Protein AF-A0A5E5QQD1-F1 (afdb_monomer_lite)

Structure (mmCIF, N/CA/C/O backbone):
data_AF-A0A5E5QQD1-F1
#
_entry.id   AF-A0A5E5QQD1-F1
#
loop_
_atom_site.group_PDB
_atom_site.id
_atom_site.type_symbol
_atom_site.label_atom_id
_atom_site.label_alt_id
_atom_site.label_comp_id
_atom_site.label_asym_id
_atom_site.label_entity_id
_atom_site.label_seq_id
_atom_site.pdbx_PDB_ins_code
_atom_site.Cartn_x
_atom_site.Cartn_y
_atom_site.Cartn_z
_atom_site.occupancy
_atom_site.B_iso_or_equiv
_atom_site.auth_seq_id
_atom_site.auth_comp_id
_atom_site.auth_asym_id
_atom_site.auth_atom_id
_atom_site.pdbx_PDB_model_num
ATOM 1 N N . MET A 1 1 ? -0.942 -12.079 -10.782 1.00 79.69 1 MET A N 1
ATOM 2 C CA . MET A 1 1 ? 0.016 -13.025 -10.153 1.00 79.69 1 MET A CA 1
ATOM 3 C C . MET A 1 1 ? 0.981 -12.371 -9.160 1.00 79.69 1 MET A C 1
ATOM 5 O O . MET A 1 1 ? 1.017 -12.839 -8.030 1.00 79.69 1 MET A O 1
ATOM 9 N N . ILE A 1 2 ? 1.776 -11.346 -9.516 1.00 92.81 2 ILE A N 1
ATOM 10 C CA . ILE A 1 2 ? 2.710 -10.728 -8.543 1.00 92.81 2 ILE A CA 1
ATOM 11 C C . ILE A 1 2 ? 2.020 -9.771 -7.566 1.00 92.81 2 ILE A C 1
ATOM 13 O O . ILE A 1 2 ? 2.219 -9.903 -6.362 1.00 92.81 2 ILE A O 1
ATOM 17 N N . ASN A 1 3 ? 1.137 -8.902 -8.066 1.00 96.19 3 ASN A N 1
ATOM 18 C CA . ASN A 1 3 ? 0.352 -7.999 -7.221 1.00 96.19 3 ASN A CA 1
ATOM 19 C C . ASN A 1 3 ? -0.504 -8.804 -6.237 1.00 96.19 3 ASN A C 1
ATOM 21 O O . ASN A 1 3 ? -0.458 -8.542 -5.047 1.00 96.19 3 ASN A O 1
ATOM 25 N N . ASP A 1 4 ? -1.183 -9.863 -6.690 1.00 97.19 4 ASP A N 1
ATOM 26 C CA . ASP A 1 4 ? -2.010 -10.711 -5.815 1.00 97.19 4 ASP A CA 1
ATOM 27 C C . ASP A 1 4 ? -1.206 -11.354 -4.678 1.00 97.19 4 ASP A C 1
ATOM 29 O O . ASP A 1 4 ? -1.657 -11.372 -3.536 1.00 97.19 4 ASP A O 1
ATOM 33 N N . LYS A 1 5 ? 0.006 -11.854 -4.961 1.00 96.75 5 LYS A N 1
ATOM 34 C CA . LYS A 1 5 ? 0.890 -12.426 -3.932 1.00 96.75 5 LYS A CA 1
ATOM 35 C C . LYS A 1 5 ? 1.365 -11.361 -2.945 1.00 96.75 5 LYS A C 1
ATOM 37 O O . LYS A 1 5 ? 1.316 -11.599 -1.741 1.00 96.75 5 LYS A O 1
ATOM 42 N N . ALA A 1 6 ? 1.788 -10.201 -3.445 1.00 96.62 6 ALA A N 1
ATOM 43 C CA . ALA A 1 6 ? 2.222 -9.084 -2.611 1.00 96.62 6 ALA A CA 1
ATOM 44 C C . ALA A 1 6 ? 1.075 -8.573 -1.722 1.00 96.62 6 ALA A C 1
ATOM 46 O O . ALA A 1 6 ? 1.254 -8.404 -0.518 1.00 96.62 6 ALA A O 1
ATOM 47 N N . ASN A 1 7 ? -0.122 -8.431 -2.294 1.00 97.62 7 ASN A N 1
ATOM 48 C CA . ASN A 1 7 ? -1.344 -8.048 -1.594 1.00 97.62 7 ASN A CA 1
ATOM 49 C C . ASN A 1 7 ? -1.754 -9.083 -0.549 1.00 97.62 7 ASN A C 1
ATOM 51 O O . ASN A 1 7 ? -2.090 -8.716 0.574 1.00 97.62 7 ASN A O 1
ATOM 55 N N . LYS A 1 8 ? -1.686 -10.378 -0.874 1.00 97.38 8 LYS A N 1
ATOM 56 C CA . LYS A 1 8 ? -1.980 -11.440 0.092 1.00 97.38 8 LYS A CA 1
ATOM 57 C C . LYS A 1 8 ? -1.014 -11.403 1.273 1.00 97.38 8 LYS A C 1
ATOM 59 O O . LYS A 1 8 ? -1.466 -11.544 2.398 1.00 97.38 8 LYS A O 1
ATOM 64 N N . LEU A 1 9 ? 0.280 -11.197 1.024 1.00 96.25 9 LEU A N 1
ATOM 65 C CA . LEU A 1 9 ? 1.293 -11.106 2.076 1.00 96.25 9 LEU A CA 1
ATOM 66 C C . LEU A 1 9 ? 1.083 -9.873 2.962 1.00 96.25 9 LEU A C 1
ATOM 68 O O . LEU A 1 9 ? 1.003 -10.000 4.177 1.00 96.25 9 LEU A O 1
ATOM 72 N N . VAL A 1 10 ? 0.981 -8.678 2.376 1.00 95.94 10 VAL A N 1
ATOM 73 C CA . VAL A 1 10 ? 0.926 -7.433 3.163 1.00 95.94 10 VAL A CA 1
ATOM 74 C C . 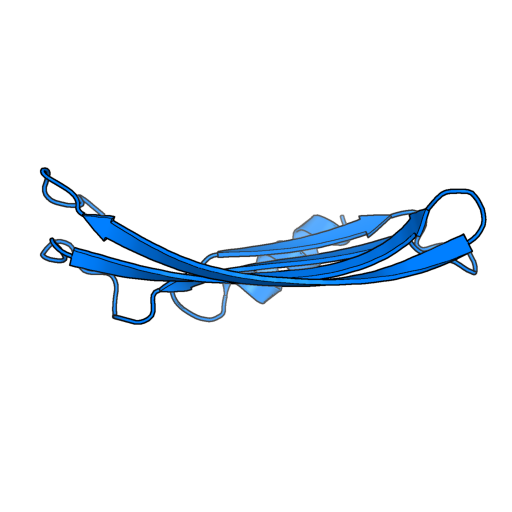VAL A 1 10 ? -0.334 -7.345 4.028 1.00 95.94 10 VAL A C 1
ATOM 76 O O . VAL A 1 10 ? -0.282 -6.795 5.122 1.00 95.94 10 VAL A O 1
ATOM 79 N N . ASN A 1 11 ? -1.449 -7.932 3.583 1.00 95.56 11 ASN A N 1
ATOM 80 C CA . ASN A 1 11 ? -2.702 -7.954 4.343 1.00 95.56 11 ASN A CA 1
ATOM 81 C C . ASN A 1 11 ? -2.755 -9.061 5.415 1.00 95.56 11 ASN A C 1
ATOM 83 O O . ASN A 1 11 ? -3.783 -9.223 6.063 1.00 95.56 11 ASN A O 1
ATOM 87 N N . GLN A 1 12 ? -1.671 -9.814 5.634 1.00 95.81 12 GLN A N 1
ATOM 88 C CA . GLN A 1 12 ? -1.528 -10.665 6.825 1.00 95.81 12 GLN A CA 1
ATOM 89 C C . GLN A 1 12 ? -1.093 -9.868 8.063 1.00 95.81 12 GLN A C 1
ATOM 91 O O . GLN A 1 12 ? -1.124 -10.401 9.172 1.00 95.81 12 GLN A O 1
ATOM 96 N N . PHE A 1 13 ? -0.673 -8.611 7.889 1.00 89.88 13 PHE A N 1
ATOM 97 C CA . PHE A 1 13 ? -0.134 -7.777 8.957 1.00 89.88 13 PHE A CA 1
ATOM 98 C C . PHE A 1 13 ? -1.112 -6.671 9.354 1.00 89.88 13 PHE A C 1
ATOM 100 O O . PHE A 1 13 ? -1.494 -5.836 8.536 1.00 89.88 13 PHE A O 1
ATOM 107 N N . GLY A 1 14 ? -1.436 -6.619 10.647 1.00 86.12 14 GLY A N 1
ATOM 108 C CA . GLY A 1 14 ? -2.340 -5.616 11.205 1.00 86.12 14 GLY A CA 1
ATOM 109 C C . GLY A 1 14 ? -3.804 -5.832 10.812 1.00 86.12 14 GLY A C 1
ATOM 110 O O . GLY A 1 14 ? -4.148 -6.748 10.073 1.00 86.12 14 GLY A O 1
ATOM 111 N N . SER A 1 15 ? -4.680 -4.987 11.350 1.00 87.31 15 SER A N 1
ATOM 112 C CA . SER A 1 15 ? -6.120 -4.988 11.048 1.00 87.31 15 SER A CA 1
ATOM 113 C C . SER A 1 15 ? -6.504 -4.002 9.941 1.00 87.31 15 SER A C 1
ATOM 115 O O . SER A 1 15 ? -7.681 -3.872 9.613 1.00 87.31 15 SER A O 1
ATOM 117 N N . GLY A 1 16 ? -5.532 -3.261 9.405 1.00 89.25 16 GLY A N 1
ATOM 118 C CA . GLY A 1 16 ? -5.737 -2.368 8.274 1.00 89.25 16 GLY A CA 1
ATOM 119 C C . GLY A 1 16 ? -5.658 -3.085 6.934 1.00 89.25 16 GLY A C 1
ATOM 120 O O . GLY A 1 16 ? -5.546 -4.306 6.846 1.00 89.25 16 GLY A O 1
ATOM 121 N N . ARG A 1 17 ? -5.702 -2.294 5.865 1.00 94.25 17 ARG A N 1
ATOM 122 C CA . ARG A 1 17 ? -5.654 -2.787 4.491 1.00 94.25 17 ARG A CA 1
ATOM 123 C C . ARG A 1 17 ? -4.558 -2.081 3.720 1.00 94.25 17 ARG A C 1
ATOM 125 O O . ARG A 1 17 ? -4.460 -0.855 3.739 1.00 94.25 17 ARG A O 1
ATOM 132 N N . SER A 1 18 ? -3.767 -2.863 3.005 1.00 96.69 18 SER A N 1
ATOM 133 C CA . SER A 1 18 ? -2.703 -2.371 2.141 1.00 96.69 18 SER A CA 1
ATOM 134 C C . SER A 1 18 ? -2.866 -2.911 0.727 1.00 96.69 18 SER A C 1
ATOM 136 O O . SER A 1 18 ? -3.336 -4.028 0.517 1.00 96.69 18 SER A O 1
ATOM 138 N N . GLU A 1 19 ? -2.457 -2.109 -0.244 1.00 98.12 19 GLU A N 1
ATOM 139 C CA . GLU A 1 19 ? -2.458 -2.451 -1.655 1.00 98.12 19 GLU A CA 1
ATOM 140 C C . GLU A 1 19 ? -1.085 -2.161 -2.258 1.00 98.12 19 GLU A C 1
ATOM 142 O O . GLU A 1 19 ? -0.586 -1.037 -2.206 1.00 98.12 19 GLU A O 1
ATOM 147 N N . ILE A 1 20 ? -0.482 -3.190 -2.838 1.00 98.00 20 ILE A N 1
ATOM 148 C CA . ILE A 1 20 ? 0.752 -3.143 -3.604 1.00 98.00 20 ILE A CA 1
ATOM 149 C C . ILE A 1 20 ? 0.388 -3.350 -5.071 1.00 98.00 20 ILE A C 1
ATOM 151 O O . ILE A 1 20 ? -0.240 -4.344 -5.446 1.00 98.00 20 ILE A O 1
ATOM 155 N N . SER A 1 21 ? 0.828 -2.416 -5.903 1.00 97.75 21 SER A N 1
ATOM 156 C CA . SER A 1 21 ? 0.698 -2.483 -7.354 1.00 97.75 21 SER A CA 1
ATOM 157 C C . SER A 1 21 ? 2.067 -2.346 -7.992 1.00 97.75 21 SER A C 1
ATOM 159 O O . SER A 1 21 ? 2.791 -1.399 -7.701 1.00 97.75 21 SER A O 1
ATOM 161 N N . ILE A 1 22 ? 2.416 -3.283 -8.869 1.00 96.56 22 ILE A N 1
ATOM 162 C CA . ILE A 1 22 ? 3.639 -3.273 -9.670 1.00 96.56 22 ILE A CA 1
ATOM 163 C C . ILE A 1 22 ? 3.236 -3.475 -11.132 1.00 96.56 22 ILE A C 1
ATOM 165 O O . ILE A 1 22 ? 2.507 -4.412 -11.466 1.00 96.56 22 ILE A O 1
ATOM 169 N N . HIS A 1 23 ? 3.731 -2.598 -11.999 1.00 94.81 23 HIS A N 1
ATOM 170 C CA . HIS A 1 23 ? 3.506 -2.609 -13.440 1.00 94.81 23 HIS A CA 1
ATOM 171 C C . HIS A 1 23 ? 4.846 -2.567 -14.176 1.00 94.81 23 HIS A C 1
ATOM 173 O O . HIS A 1 23 ? 5.831 -2.031 -13.667 1.00 94.81 23 HIS A O 1
ATOM 179 N N . ASN A 1 24 ? 4.878 -3.133 -15.385 1.00 92.81 24 ASN A N 1
ATOM 180 C CA . ASN A 1 24 ? 6.070 -3.184 -16.238 1.00 92.81 24 ASN A CA 1
ATOM 181 C C . ASN A 1 24 ? 7.299 -3.792 -15.539 1.00 92.81 24 ASN A C 1
ATOM 183 O O . ASN A 1 24 ? 8.412 -3.322 -15.716 1.00 92.81 24 ASN A O 1
ATOM 187 N N . ILE A 1 25 ? 7.117 -4.865 -14.761 1.00 91.19 25 ILE A N 1
ATOM 188 C CA . ILE A 1 25 ? 8.189 -5.450 -13.932 1.00 91.19 25 ILE A CA 1
ATOM 189 C C . ILE A 1 25 ? 9.410 -5.959 -14.720 1.00 91.19 25 ILE A C 1
ATOM 191 O O . ILE A 1 25 ? 10.481 -6.123 -14.153 1.00 91.19 25 ILE A O 1
ATOM 195 N N . LYS A 1 26 ? 9.247 -6.236 -16.018 1.00 93.12 26 LYS A N 1
ATOM 196 C CA . LYS A 1 26 ? 10.343 -6.650 -16.909 1.00 93.12 26 LYS A CA 1
ATOM 197 C C . LYS A 1 26 ? 11.080 -5.468 -17.555 1.00 93.12 26 LYS A C 1
ATOM 199 O O . LYS A 1 26 ? 12.052 -5.695 -18.261 1.00 93.12 26 LYS A O 1
ATOM 204 N N . SER A 1 27 ? 10.586 -4.243 -17.372 1.00 89.88 27 SER A N 1
ATOM 205 C CA . SER A 1 27 ? 11.252 -3.017 -17.814 1.00 89.88 27 SER A CA 1
ATOM 206 C C . SER A 1 27 ? 12.381 -2.660 -16.849 1.00 89.88 27 SER A C 1
ATOM 208 O O . SER A 1 27 ? 12.289 -2.958 -15.660 1.00 89.88 27 SER A O 1
ATOM 210 N N . GLU A 1 28 ? 13.394 -1.946 -17.336 1.00 90.38 28 GLU A N 1
ATOM 211 C CA . GLU A 1 28 ? 14.402 -1.294 -16.488 1.00 90.38 28 GLU A CA 1
ATOM 212 C C . GLU A 1 28 ? 13.774 -0.230 -15.565 1.00 90.38 28 GLU A C 1
ATOM 214 O O . GLU A 1 28 ? 14.317 0.076 -14.507 1.00 90.38 28 GLU A O 1
ATOM 219 N N . ASN A 1 29 ? 12.585 0.278 -15.925 1.00 90.62 29 ASN A N 1
ATOM 220 C CA . ASN A 1 29 ? 11.848 1.308 -15.190 1.00 90.62 29 ASN A CA 1
ATOM 221 C C . ASN A 1 29 ? 10.434 0.838 -14.789 1.00 90.62 29 ASN A C 1
ATOM 223 O O . ASN A 1 29 ? 9.438 1.275 -15.377 1.00 90.62 29 ASN A O 1
ATOM 227 N N . PRO A 1 30 ? 10.294 -0.051 -13.790 1.00 93.62 30 PRO A N 1
ATOM 228 C CA . PRO A 1 30 ? 8.986 -0.476 -13.310 1.00 93.62 30 PRO A CA 1
ATOM 229 C C . PRO A 1 30 ? 8.262 0.654 -12.564 1.00 93.62 30 PRO A C 1
ATOM 231 O O . PRO A 1 30 ? 8.859 1.460 -11.838 1.00 93.62 30 PRO A O 1
ATOM 234 N N . THR A 1 31 ? 6.938 0.679 -12.704 1.00 96.50 31 THR A N 1
ATOM 235 C CA . THR A 1 31 ? 6.063 1.554 -11.913 1.00 96.50 31 THR A CA 1
ATOM 236 C C . THR A 1 31 ? 5.527 0.768 -10.729 1.00 96.50 31 THR A C 1
ATOM 238 O O . THR A 1 31 ? 5.023 -0.343 -10.901 1.00 96.50 31 THR A O 1
ATOM 241 N N . TYR A 1 32 ? 5.620 1.333 -9.530 1.00 97.00 32 TYR A N 1
ATOM 242 C CA . TYR A 1 32 ? 5.141 0.695 -8.313 1.00 97.00 32 TYR A CA 1
ATOM 243 C C . TYR A 1 32 ? 4.421 1.670 -7.392 1.00 97.00 32 TYR A C 1
ATOM 245 O O . TYR A 1 32 ? 4.717 2.863 -7.348 1.00 97.00 32 TYR A O 1
ATOM 253 N N . SER A 1 33 ? 3.502 1.143 -6.595 1.00 98.12 33 SER A N 1
ATOM 254 C CA . SER A 1 33 ? 2.900 1.877 -5.493 1.00 98.12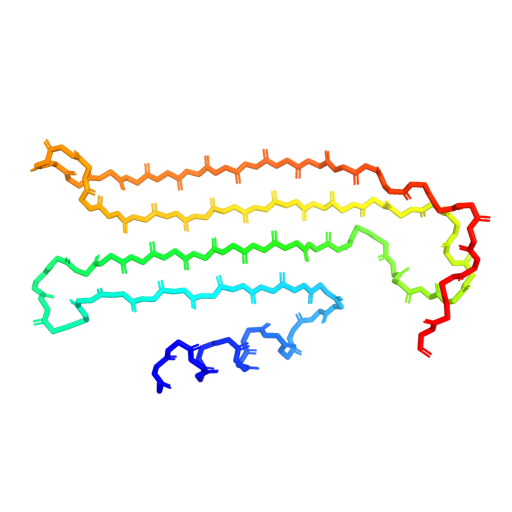 33 SER A CA 1
ATOM 255 C C . SER A 1 33 ? 2.538 0.959 -4.340 1.00 98.12 33 SER A C 1
ATOM 257 O O . SER A 1 33 ? 2.123 -0.180 -4.550 1.00 98.12 33 SER A O 1
ATOM 259 N N . ILE A 1 34 ? 2.629 1.503 -3.135 1.00 98.0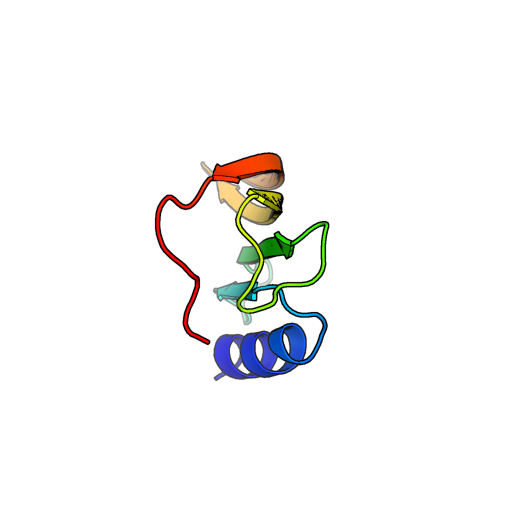0 34 ILE A N 1
ATOM 260 C CA . ILE A 1 34 ? 2.091 0.935 -1.907 1.00 98.00 34 ILE A CA 1
ATOM 261 C C . ILE A 1 34 ? 1.108 1.959 -1.359 1.00 98.00 34 ILE A C 1
ATOM 263 O O . ILE A 1 34 ? 1.490 3.098 -1.099 1.00 98.00 34 ILE A O 1
ATOM 267 N N . LYS A 1 35 ? -0.148 1.565 -1.187 1.00 97.94 35 LYS A N 1
ATOM 268 C CA . LYS A 1 35 ? -1.178 2.340 -0.496 1.00 97.94 35 LYS A CA 1
ATOM 269 C C . LYS A 1 35 ? -1.578 1.587 0.761 1.00 97.94 35 LYS A C 1
ATOM 271 O O . LYS A 1 35 ? -1.680 0.366 0.737 1.00 97.94 35 LYS A O 1
ATOM 276 N N . THR A 1 36 ? -1.805 2.289 1.858 1.00 96.12 36 THR A N 1
ATOM 277 C CA . THR A 1 36 ? -2.217 1.681 3.118 1.00 96.12 36 THR A CA 1
ATOM 278 C C . THR A 1 36 ? -3.250 2.538 3.826 1.00 96.12 36 THR A C 1
ATOM 280 O O . THR A 1 36 ? -3.192 3.766 3.765 1.00 96.12 36 THR A O 1
ATOM 283 N N . ILE A 1 37 ? -4.194 1.876 4.485 1.00 94.25 37 ILE A N 1
ATOM 284 C CA . ILE A 1 37 ? -5.140 2.460 5.428 1.00 94.25 37 ILE A CA 1
ATOM 285 C C . ILE A 1 37 ? -5.035 1.620 6.695 1.00 94.25 37 ILE A C 1
ATOM 287 O O . ILE A 1 37 ? -5.357 0.432 6.686 1.00 94.25 37 ILE A O 1
ATOM 291 N N . GLN A 1 38 ? -4.555 2.228 7.773 1.00 92.62 38 GLN A N 1
ATOM 292 C CA . GLN A 1 38 ? -4.305 1.563 9.045 1.00 92.62 38 GLN A CA 1
ATOM 293 C C . GLN A 1 38 ? -5.123 2.236 10.144 1.00 92.62 38 GLN A C 1
ATOM 295 O O . GLN A 1 38 ? -5.050 3.459 10.289 1.00 92.62 38 GLN A O 1
ATOM 300 N N . PRO A 1 39 ? -5.912 1.481 10.920 1.00 91.00 39 PRO A N 1
ATOM 301 C CA . PRO A 1 39 ? -6.608 2.047 12.060 1.00 91.00 39 PRO A CA 1
ATOM 302 C C . PRO A 1 39 ? -5.591 2.381 13.164 1.00 91.00 39 PRO A C 1
ATOM 304 O O . PRO A 1 39 ? -4.661 1.617 13.423 1.00 91.00 39 PRO A O 1
ATOM 307 N N . LEU A 1 40 ?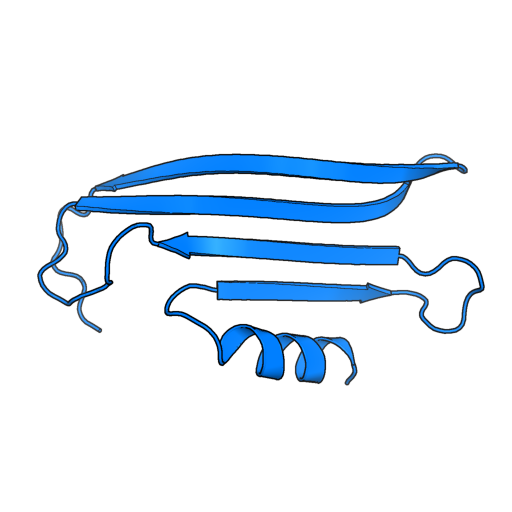 -5.747 3.539 13.805 1.00 87.81 40 LEU A N 1
ATOM 308 C CA . LEU A 1 40 ? -4.900 3.975 14.925 1.00 87.81 40 LEU A CA 1
ATOM 309 C C . LEU A 1 40 ? -5.323 3.344 16.258 1.00 87.81 40 LEU A C 1
ATOM 311 O O . LEU A 1 40 ? -4.575 3.375 17.233 1.00 87.81 40 LEU A O 1
ATOM 315 N N . SER A 1 41 ? -6.521 2.769 16.297 1.00 82.06 41 SER A N 1
ATOM 316 C CA . SER A 1 41 ? -7.069 1.998 17.407 1.00 82.06 41 SER A CA 1
ATOM 317 C C . SER A 1 41 ? -7.499 0.614 16.919 1.00 82.06 41 SER A C 1
ATOM 319 O O . SER A 1 41 ? -7.634 0.366 15.721 1.00 82.06 41 SER A O 1
ATOM 321 N N . LYS A 1 42 ? -7.696 -0.331 17.842 1.00 75.19 42 LYS A N 1
ATOM 322 C CA . LYS A 1 42 ? -8.234 -1.646 17.475 1.00 75.19 42 LYS A CA 1
ATOM 323 C C . LYS A 1 42 ? -9.650 -1.494 16.923 1.00 75.19 42 LYS A C 1
ATOM 325 O O . LYS A 1 42 ? -10.471 -0.818 17.531 1.00 75.19 42 LYS A O 1
ATOM 330 N N . LEU A 1 43 ? -9.922 -2.182 15.818 1.00 72.12 43 LEU A N 1
ATOM 331 C CA . LEU A 1 43 ? -11.272 -2.367 15.295 1.00 72.12 43 LEU A CA 1
ATOM 332 C C . LEU A 1 43 ? -11.980 -3.408 16.160 1.00 72.12 43 LEU A C 1
ATOM 334 O O . LEU A 1 43 ? -11.517 -4.545 16.249 1.00 72.12 43 LEU A O 1
ATOM 338 N N . ASN A 1 44 ? -13.076 -3.033 16.807 1.00 71.31 44 ASN A N 1
ATOM 339 C CA . ASN A 1 44 ? -14.001 -3.976 17.431 1.00 71.31 44 ASN A CA 1
ATOM 340 C C . ASN A 1 44 ? -15.446 -3.569 17.116 1.00 71.31 44 ASN A C 1
ATOM 342 O O . ASN A 1 44 ? -15.698 -2.440 16.693 1.00 71.31 44 ASN A O 1
ATOM 346 N N . SER A 1 45 ? -16.393 -4.478 17.334 1.00 67.31 45 SER A N 1
ATOM 347 C CA . SER A 1 45 ? -17.819 -4.250 17.058 1.00 67.31 45 SER A CA 1
ATOM 348 C C . SER A 1 45 ? -18.448 -3.132 17.901 1.00 67.31 45 SER A C 1
ATOM 350 O O . SER A 1 45 ? -19.554 -2.679 17.625 1.00 67.31 45 SER A O 1
ATOM 352 N N . GLU A 1 46 ? -17.743 -2.641 18.919 1.00 67.38 46 GLU A N 1
ATOM 353 C CA . GLU A 1 46 ? -18.169 -1.537 19.782 1.00 67.38 46 GLU A CA 1
ATOM 354 C C . GLU A 1 46 ? -17.542 -0.186 19.387 1.00 67.38 46 GLU A C 1
ATOM 356 O O . GLU A 1 46 ? -17.824 0.841 20.010 1.00 67.38 46 GLU A O 1
ATOM 361 N N . SER A 1 47 ? -16.695 -0.155 18.351 1.00 66.00 47 SER A N 1
ATOM 362 C CA . SER A 1 47 ? -15.960 1.042 17.932 1.00 66.00 47 SER A CA 1
ATOM 363 C C . SER A 1 47 ? -16.895 2.054 17.263 1.00 66.00 47 SER A C 1
ATOM 365 O O . SER A 1 47 ? -17.230 1.927 16.088 1.00 66.00 47 SER A O 1
ATOM 367 N N . LYS A 1 48 ? -17.311 3.080 18.016 1.00 65.44 48 LYS A N 1
ATOM 368 C CA . LYS A 1 48 ? -18.157 4.190 17.525 1.00 65.44 48 LYS A CA 1
ATOM 369 C C . LYS A 1 48 ? -17.359 5.327 16.883 1.00 65.44 48 LYS A C 1
ATOM 371 O O . LYS A 1 48 ? -17.846 5.989 15.969 1.00 65.44 48 LYS A O 1
ATOM 376 N N . ASP A 1 49 ? -16.122 5.504 17.335 1.00 72.31 49 ASP A N 1
ATOM 377 C CA . ASP A 1 49 ? -15.181 6.494 16.825 1.00 72.31 49 ASP A CA 1
ATOM 378 C C . ASP A 1 49 ? -13.885 5.791 16.431 1.00 72.31 49 ASP A C 1
ATOM 380 O O . ASP A 1 49 ? -13.235 5.136 17.250 1.00 72.31 49 ASP A O 1
ATOM 384 N N . LEU A 1 50 ? -13.512 5.921 15.164 1.00 80.94 50 LEU A N 1
ATOM 385 C CA . LEU A 1 50 ? -12.372 5.221 14.602 1.00 80.94 50 LEU A CA 1
ATOM 386 C C . LEU A 1 50 ? -11.509 6.186 13.809 1.00 80.94 50 LEU A C 1
ATOM 388 O O . LEU A 1 50 ? -11.974 6.797 12.859 1.00 80.94 50 LEU A O 1
ATOM 392 N N . THR A 1 51 ? -10.237 6.314 14.164 1.00 87.62 51 THR A N 1
ATOM 393 C CA . THR A 1 51 ? -9.302 7.146 13.400 1.00 87.62 51 THR A CA 1
ATOM 394 C C . THR A 1 51 ? -8.402 6.259 12.566 1.00 87.62 51 THR A C 1
ATOM 396 O O . THR A 1 51 ? -7.820 5.303 13.077 1.00 87.62 51 THR A O 1
ATOM 399 N N . PHE A 1 52 ? -8.245 6.604 11.295 1.00 91.25 52 PHE A N 1
ATOM 400 C CA . PHE A 1 52 ? -7.326 5.932 10.391 1.00 91.25 52 PHE A CA 1
ATOM 401 C C . PHE A 1 52 ? -6.178 6.846 10.004 1.00 91.25 52 PHE A C 1
ATOM 403 O O . PHE A 1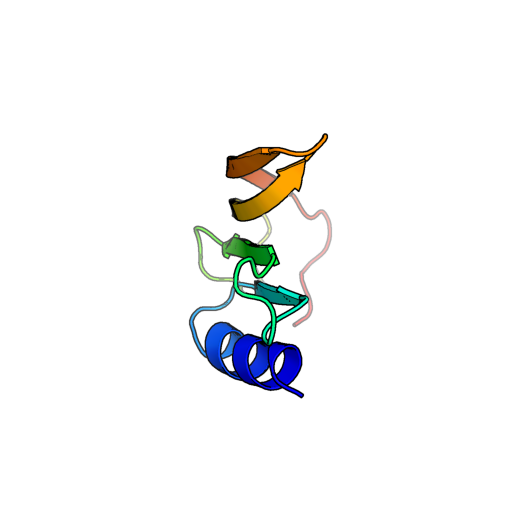 52 ? -6.353 8.050 9.809 1.00 91.25 52 PHE A O 1
ATOM 410 N N . PHE A 1 53 ? -5.014 6.242 9.822 1.00 93.44 53 PHE A N 1
ATOM 411 C CA . PHE A 1 53 ? -3.938 6.790 9.021 1.00 93.44 53 PHE A CA 1
ATOM 412 C C . PHE A 1 53 ? -4.028 6.207 7.610 1.00 93.44 53 PHE A C 1
ATOM 414 O O . PHE A 1 53 ? -4.191 4.999 7.440 1.00 93.44 53 PHE A O 1
ATOM 421 N N . GLN A 1 54 ? -3.892 7.058 6.600 1.00 95.38 54 GLN A N 1
ATOM 422 C CA . GLN A 1 54 ? -3.700 6.649 5.218 1.00 95.38 54 GLN A CA 1
ATOM 423 C C . GLN A 1 54 ? -2.341 7.125 4.717 1.00 95.38 54 GLN A C 1
ATOM 425 O O . GLN A 1 54 ? -1.939 8.269 4.936 1.00 95.38 54 GLN A O 1
ATOM 430 N N . GLY A 1 55 ? -1.644 6.238 4.020 1.00 96.81 55 GLY A N 1
ATOM 431 C CA . GLY A 1 55 ? -0.340 6.517 3.443 1.00 96.81 55 GLY A CA 1
ATOM 432 C C . GLY A 1 55 ? -0.233 5.942 2.042 1.00 96.81 55 GLY A C 1
ATOM 433 O O . GLY A 1 55 ? -0.768 4.871 1.756 1.00 96.81 55 GLY A O 1
ATOM 434 N N . GLN A 1 56 ? 0.477 6.638 1.166 1.00 97.81 56 GLN A N 1
ATOM 435 C CA . GLN A 1 56 ? 0.861 6.120 -0.136 1.00 97.81 56 GLN A CA 1
ATOM 436 C C . GLN A 1 56 ? 2.312 6.474 -0.430 1.00 97.81 56 GLN A C 1
ATOM 438 O O . GLN A 1 56 ? 2.722 7.621 -0.269 1.00 97.81 56 GLN A O 1
ATOM 443 N N . LEU A 1 57 ? 3.051 5.490 -0.928 1.00 97.69 57 LEU A N 1
ATOM 444 C CA . LEU A 1 57 ? 4.320 5.674 -1.616 1.00 97.69 57 LEU A CA 1
ATOM 445 C C . LEU A 1 57 ? 4.130 5.206 -3.052 1.00 97.69 57 LEU A C 1
ATOM 447 O O . LEU A 1 57 ? 3.660 4.093 -3.282 1.00 97.69 57 LEU A O 1
ATOM 451 N N . ALA A 1 58 ? 4.470 6.043 -4.019 1.00 97.56 58 ALA A N 1
ATOM 452 C CA . ALA A 1 58 ? 4.362 5.703 -5.429 1.00 97.56 58 ALA A CA 1
ATOM 453 C C . ALA A 1 58 ? 5.611 6.142 -6.179 1.00 97.56 58 ALA A C 1
ATOM 455 O O . ALA A 1 58 ? 6.220 7.161 -5.854 1.00 97.56 58 ALA A O 1
ATOM 456 N N . SER A 1 59 ? 5.981 5.368 -7.190 1.00 97.50 59 SER A N 1
ATOM 457 C CA . SER A 1 59 ? 7.014 5.741 -8.134 1.00 97.50 59 SER A CA 1
ATOM 458 C C . SER A 1 59 ? 6.668 5.253 -9.528 1.00 97.50 59 SER A C 1
ATOM 460 O O . SER A 1 59 ? 6.386 4.070 -9.725 1.00 97.50 59 SER A O 1
ATOM 462 N N . GLY A 1 60 ? 6.690 6.159 -10.495 1.00 95.50 60 GLY A N 1
ATOM 463 C CA . GLY A 1 60 ? 6.302 5.872 -11.871 1.00 95.50 60 GLY A CA 1
ATOM 464 C C . GLY A 1 60 ? 6.692 6.995 -12.816 1.00 95.50 60 GLY A C 1
ATOM 465 O O . GLY A 1 60 ? 7.149 8.056 -12.384 1.00 95.50 60 GLY A O 1
ATOM 466 N N . GLU A 1 61 ? 6.533 6.742 -14.109 1.00 91.81 61 GLU A N 1
ATOM 467 C CA . GLU A 1 61 ? 6.715 7.767 -15.132 1.00 91.81 61 GLU A CA 1
ATOM 468 C C . GLU A 1 61 ? 5.564 8.776 -15.081 1.00 91.81 61 GLU A C 1
ATOM 470 O O . GLU A 1 61 ? 4.391 8.413 -14.977 1.00 91.81 61 GLU A O 1
ATOM 475 N N . ASN A 1 62 ? 5.909 10.055 -15.136 1.00 85.75 62 ASN A N 1
ATOM 476 C CA . ASN A 1 62 ? 4.975 11.160 -15.169 1.00 85.75 62 ASN A CA 1
ATOM 477 C C . ASN A 1 62 ? 5.548 12.246 -16.089 1.00 85.75 62 ASN A C 1
ATOM 479 O O . ASN A 1 62 ? 6.538 12.890 -15.747 1.00 85.75 62 ASN A O 1
ATOM 483 N N . HIS A 1 63 ? 4.932 12.421 -17.261 1.00 87.94 63 HIS A N 1
ATOM 484 C CA . HIS A 1 63 ? 5.388 13.335 -18.316 1.00 87.94 63 HIS A CA 1
ATOM 485 C C . HIS A 1 63 ? 6.850 13.109 -18.764 1.00 87.94 63 HIS A C 1
ATOM 487 O O . HIS A 1 63 ? 7.604 14.064 -18.911 1.00 87.94 63 HIS A O 1
ATOM 493 N N . GLY A 1 64 ? 7.253 11.851 -18.986 1.00 88.00 64 GLY A N 1
ATOM 494 C CA . GLY A 1 64 ? 8.591 11.499 -19.488 1.00 88.00 64 GLY A CA 1
ATOM 495 C C . GLY A 1 64 ? 9.694 11.452 -18.427 1.00 88.00 64 GLY A C 1
ATOM 496 O O . GLY A 1 64 ? 10.818 11.061 -18.729 1.00 88.00 64 GLY A O 1
ATOM 497 N N . GLU A 1 65 ? 9.384 11.793 -17.175 1.00 90.38 65 GLU A N 1
ATOM 498 C CA . GLU A 1 65 ? 10.319 11.715 -16.055 1.00 90.38 65 GLU A CA 1
ATOM 499 C C . GLU A 1 65 ? 9.794 10.791 -14.960 1.00 90.38 65 GLU A C 1
ATOM 501 O O . GLU A 1 65 ? 8.590 10.682 -14.717 1.00 90.38 65 GLU A O 1
ATOM 506 N N . ARG A 1 66 ? 10.702 10.137 -14.236 1.00 94.19 66 ARG A N 1
ATOM 507 C CA . ARG A 1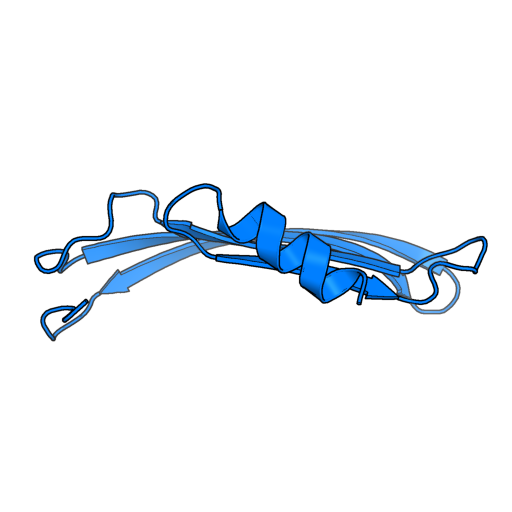 66 ? 10.324 9.332 -13.075 1.00 94.19 66 ARG A CA 1
ATOM 508 C C . ARG A 1 66 ? 10.056 10.230 -11.874 1.00 94.19 66 ARG A C 1
ATOM 510 O O . ARG A 1 66 ? 10.936 10.964 -11.431 1.00 94.19 66 ARG A O 1
ATOM 517 N N . ARG A 1 67 ? 8.867 10.106 -11.284 1.00 96.12 67 ARG A N 1
ATOM 518 C CA . ARG A 1 67 ? 8.488 10.823 -10.060 1.00 96.12 67 ARG A CA 1
ATOM 519 C C . ARG A 1 67 ? 8.245 9.862 -8.914 1.00 96.12 67 ARG A C 1
ATOM 521 O O . ARG A 1 67 ? 7.551 8.864 -9.074 1.00 96.12 67 ARG A O 1
ATOM 528 N N . ASN A 1 68 ? 8.792 10.209 -7.753 1.00 96.94 68 ASN A N 1
ATOM 529 C CA . ASN A 1 68 ? 8.483 9.571 -6.479 1.00 96.94 68 ASN A CA 1
ATOM 530 C C . ASN A 1 68 ? 7.505 10.464 -5.715 1.00 96.94 68 ASN A C 1
ATOM 532 O O . ASN A 1 68 ? 7.691 11.678 -5.654 1.00 96.94 68 ASN A O 1
ATOM 536 N N . THR A 1 69 ? 6.470 9.877 -5.130 1.00 97.56 69 THR A N 1
ATOM 537 C CA . THR A 1 69 ? 5.429 10.614 -4.412 1.00 97.56 69 THR A CA 1
ATOM 538 C C . THR A 1 69 ? 5.142 9.948 -3.080 1.00 97.56 69 THR A C 1
ATOM 540 O O . THR A 1 69 ? 4.998 8.726 -3.007 1.00 97.56 69 THR A O 1
ATOM 543 N N . ILE A 1 70 ? 5.032 10.775 -2.043 1.00 97.94 70 ILE A N 1
ATOM 544 C CA . ILE A 1 70 ? 4.530 10.398 -0.729 1.00 97.94 70 ILE A CA 1
ATOM 545 C C . ILE A 1 70 ? 3.243 11.178 -0.456 1.00 97.94 70 ILE A C 1
ATOM 547 O O . ILE A 1 70 ? 3.233 12.403 -0.541 1.00 97.94 70 ILE A O 1
ATOM 551 N N . ASN A 1 71 ? 2.163 10.468 -0.135 1.00 97.31 71 ASN A N 1
ATOM 552 C CA . ASN A 1 71 ? 0.907 11.061 0.323 1.00 97.31 71 ASN A CA 1
ATOM 553 C C . ASN A 1 71 ? 0.615 10.538 1.727 1.00 97.31 71 ASN A C 1
ATOM 555 O O . ASN A 1 71 ? 0.688 9.331 1.957 1.00 97.31 71 ASN A O 1
ATOM 559 N N . LEU A 1 72 ? 0.280 11.429 2.657 1.00 97.44 72 LEU A N 1
ATOM 560 C CA . LEU A 1 72 ? -0.006 11.093 4.051 1.00 97.44 72 LEU A CA 1
ATOM 561 C C . LEU A 1 72 ? -1.283 11.804 4.483 1.00 97.44 72 LEU A C 1
ATOM 563 O O . LEU A 1 72 ? -1.499 12.965 4.139 1.00 97.44 72 LEU A O 1
ATOM 567 N N . GLY A 1 73 ? -2.111 11.123 5.263 1.00 95.38 73 GLY A N 1
ATOM 568 C CA . GLY A 1 73 ? -3.296 11.725 5.849 1.00 95.38 73 GLY A CA 1
ATOM 569 C C . GLY A 1 73 ? -3.796 10.946 7.052 1.00 95.38 73 GLY A C 1
ATOM 570 O O . GLY A 1 73 ? -3.509 9.763 7.217 1.00 95.38 73 GLY A O 1
ATOM 571 N N . SER A 1 74 ? -4.586 11.612 7.880 1.00 92.19 74 SER A N 1
ATOM 572 C CA . SER A 1 74 ? -5.369 10.980 8.934 1.00 92.19 74 SER A CA 1
ATOM 573 C C . SER A 1 74 ? -6.822 11.412 8.803 1.00 92.19 74 SER A C 1
ATOM 575 O O . SER A 1 74 ? -7.111 12.542 8.405 1.00 92.19 74 SER A O 1
ATOM 577 N N . GLN A 1 75 ? -7.744 10.491 9.069 1.00 86.75 75 GLN A N 1
ATOM 578 C CA . GLN A 1 75 ? -9.175 10.755 8.966 1.00 86.75 75 GLN A CA 1
ATOM 579 C C . GLN A 1 75 ? -9.921 10.079 10.121 1.00 86.75 75 GLN A C 1
ATOM 581 O O . GLN A 1 75 ? -9.766 8.869 10.311 1.00 86.75 75 GLN A O 1
ATOM 586 N N . PRO A 1 76 ? -10.730 10.828 10.891 1.00 86.00 76 PRO A N 1
ATOM 587 C CA . PRO A 1 76 ? -11.711 10.230 11.778 1.00 86.00 76 PRO A CA 1
ATOM 588 C C . PRO A 1 76 ? -12.901 9.719 10.957 1.00 86.00 76 PRO A C 1
ATOM 590 O O . PRO A 1 76 ? -13.449 10.428 10.115 1.00 86.00 76 PRO A O 1
ATOM 593 N N . LEU A 1 77 ? -13.323 8.497 11.239 1.00 76.19 77 LEU A N 1
ATOM 594 C CA . LEU A 1 77 ? -14.571 7.902 10.804 1.00 76.19 77 LEU A CA 1
ATOM 595 C C . LEU A 1 77 ? -15.486 7.827 12.028 1.00 76.19 77 LEU A C 1
ATOM 597 O O . LEU A 1 77 ? -15.224 7.081 12.972 1.00 76.19 77 LEU A O 1
ATOM 601 N N . LYS A 1 78 ? -16.552 8.625 12.012 1.00 67.12 78 LYS A N 1
ATOM 602 C CA . LYS A 1 78 ? -17.638 8.519 12.986 1.00 67.12 78 LYS A CA 1
ATOM 603 C C . LYS A 1 78 ? -18.734 7.682 12.362 1.00 67.12 78 LYS A C 1
ATOM 605 O O . LYS A 1 78 ? -19.277 8.068 11.327 1.00 67.12 78 LYS A O 1
ATOM 610 N N . THR A 1 79 ? -19.042 6.546 12.970 1.00 59.84 79 THR A N 1
ATOM 611 C CA . THR A 1 79 ? -20.158 5.715 12.530 1.00 59.84 79 THR A CA 1
ATOM 612 C C . THR A 1 79 ? -21.354 5.932 13.449 1.00 59.84 79 THR A C 1
ATOM 614 O O . THR A 1 79 ? -21.242 5.889 14.672 1.00 59.84 79 THR A O 1
ATOM 617 N N . THR A 1 80 ? -22.522 6.190 12.863 1.00 56.75 80 THR A N 1
ATOM 618 C CA . THR A 1 80 ? -23.808 6.237 13.576 1.00 56.75 80 THR A CA 1
ATOM 619 C C . THR A 1 80 ? -24.447 4.854 13.733 1.00 56.75 80 THR A C 1
ATOM 621 O O . THR A 1 80 ? -25.478 4.743 14.392 1.00 56.75 80 THR A O 1
ATOM 624 N N . GLN A 1 81 ? -23.842 3.799 13.172 1.00 56.47 81 GLN A N 1
ATOM 625 C CA . GLN A 1 81 ? -24.283 2.407 13.302 1.00 56.47 81 GLN A CA 1
ATOM 626 C C . GLN A 1 81 ? -23.165 1.525 13.871 1.00 56.47 81 GLN A C 1
ATOM 628 O O . GLN A 1 81 ? -21.977 1.789 13.679 1.00 56.47 81 GLN A O 1
ATOM 633 N N . GLN A 1 82 ? -23.553 0.490 14.612 1.00 52.41 82 GLN A N 1
ATOM 634 C CA . GLN A 1 82 ? -22.629 -0.496 15.164 1.00 52.41 82 GLN A CA 1
ATOM 635 C C . GLN A 1 82 ? -21.927 -1.232 14.009 1.00 52.41 82 GLN A C 1
ATOM 637 O O . GLN A 1 82 ? -22.574 -1.577 13.022 1.00 52.41 82 GLN A O 1
ATOM 642 N N . ILE A 1 83 ? -20.600 -1.388 14.077 1.00 54.38 83 ILE A N 1
ATOM 643 C CA . ILE A 1 83 ? -19.840 -2.091 13.035 1.00 54.38 83 ILE A CA 1
ATOM 644 C C . ILE A 1 83 ? -20.028 -3.589 13.279 1.00 54.38 83 ILE A C 1
ATOM 646 O O . ILE A 1 83 ? -19.349 -4.161 14.131 1.00 54.38 83 ILE A O 1
ATOM 650 N N . ASP A 1 84 ? -20.951 -4.215 12.557 1.00 45.75 84 ASP A N 1
ATOM 651 C CA . ASP A 1 84 ? -21.057 -5.673 12.536 1.00 45.75 84 ASP A CA 1
ATOM 652 C C . ASP A 1 84 ? -19.879 -6.233 11.721 1.00 45.75 84 ASP A C 1
ATOM 654 O O . ASP A 1 84 ? -19.728 -5.929 10.534 1.00 45.75 84 ASP A O 1
ATOM 658 N N . LEU A 1 85 ? -18.997 -6.973 12.404 1.00 50.38 85 LEU A N 1
ATOM 659 C CA . LEU A 1 85 ? -17.811 -7.634 11.845 1.00 50.38 85 LEU A CA 1
ATOM 660 C C . LEU A 1 85 ? -18.143 -9.034 11.321 1.00 50.38 85 LEU A C 1
ATOM 662 O O . LEU A 1 85 ? -18.888 -9.756 12.021 1.00 50.38 85 LEU A O 1
#

Radius of gyration: 16.19 Å; chains: 1; bounding box: 39×26×39 Å

Sequence (85 aa):
MINDKANKLVNQFGSGRSEISIHNIKSENPTYSIKTIQPLSKLNSESKDLTFFQGQLASGENHGERRNTINLGSQPLKTTQQIDL

pLDDT: mean 87.4, std 13.33, range [45.75, 98.12]

Secondary structure (DSSP, 8-state):
-HHHHHHHHHTTSSSSEEEEEEE-TTSSS-EEEEEEEEESS---TT-SEEEEEEEEEEEEEETTEEEEEEEEEEEEEE-SS----

Foldseek 3Di:
DVQVVVQVVVCVDAPWHKGWDWAPPVDPFIWIKIKIKHWPDDDDQAPQKIKIKIWMWTWDDDPNDIDTDIDIDMDIDGDPDGDDD